Protein AF-A0A7K2KPL4-F1 (afdb_monomer)

pLDDT: mean 87.32, std 8.83, range [61.44, 96.62]

Radius of gyration: 14.64 Å; Cα contacts (8 Å, |Δi|>4): 51; chains: 1; bounding box: 37×28×40 Å

Secondary structure (DSSP, 8-state):
----SEEEE--SHHHHHHHHHHTSPPTTPPPPPEEEE-PPSSTTSPPP-----PPSS--

Mean predicted aligned error: 5.9 Å

Sequence (59 aa):
MPQSDVAIVGGGAAGLSLAWRLLDPPAGVPAPSVVLVDAPPGPLRPPHRTWCYWEEGPG

Solvent-accessible surface area (backbone atoms only — not comparable to full-atom values): 4072 Å² total; per-residue (Å²): 128,84,92,52,81,40,80,41,81,40,7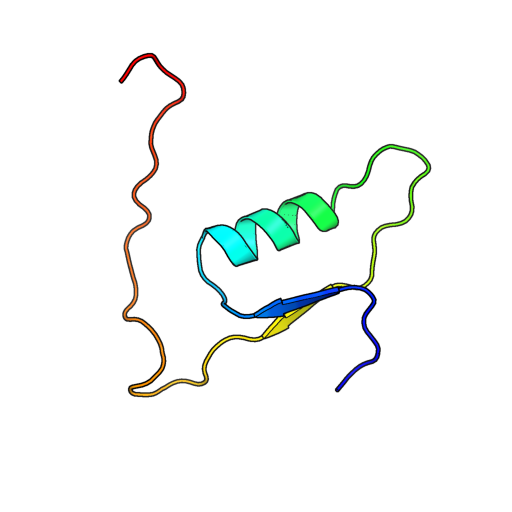7,47,73,68,39,48,53,49,53,55,52,47,70,61,49,61,91,96,48,82,58,66,48,74,42,81,45,55,68,62,93,54,94,81,30,79,75,94,69,81,85,85,80,78,77,94,70,95,124

Structure (mmCIF, N/CA/C/O backbone):
data_AF-A0A7K2KPL4-F1
#
_entry.id   AF-A0A7K2KPL4-F1
#
loop_
_atom_site.group_PDB
_atom_site.id
_atom_site.type_symbol
_atom_site.label_atom_id
_atom_site.label_alt_id
_atom_site.label_comp_id
_atom_site.label_asym_id
_atom_site.label_entity_id
_atom_site.label_seq_id
_atom_site.pdbx_PD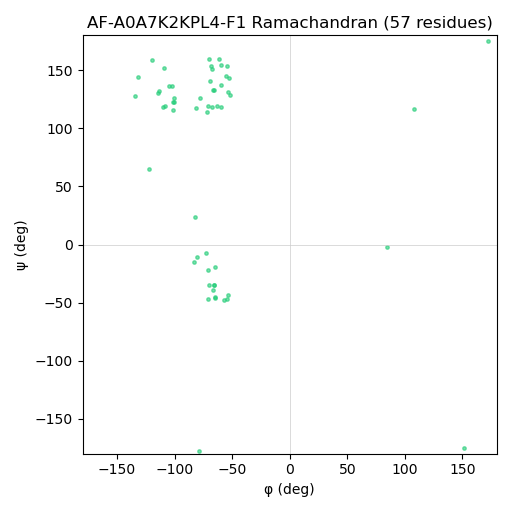B_ins_code
_atom_site.Cartn_x
_atom_site.Cartn_y
_atom_site.Cartn_z
_atom_site.occupancy
_atom_site.B_iso_or_equiv
_atom_site.auth_seq_id
_atom_site.auth_comp_id
_atom_site.auth_asym_id
_atom_site.auth_atom_id
_atom_site.pdbx_PDB_model_num
ATOM 1 N N . MET A 1 1 ? -16.605 -4.560 -6.399 1.00 61.44 1 MET A N 1
ATOM 2 C CA . MET A 1 1 ? -15.415 -4.232 -5.584 1.00 61.44 1 MET A CA 1
ATOM 3 C C . MET A 1 1 ? -15.804 -4.423 -4.129 1.00 61.44 1 MET A C 1
ATOM 5 O O . MET A 1 1 ? -16.963 -4.137 -3.836 1.00 61.44 1 MET A O 1
ATOM 9 N N . PRO A 1 2 ? -14.934 -4.965 -3.256 1.00 71.62 2 PRO A N 1
ATOM 10 C CA . PRO A 1 2 ? -15.219 -4.958 -1.822 1.00 71.62 2 PRO A CA 1
ATOM 11 C C . PRO A 1 2 ? -15.535 -3.521 -1.388 1.00 71.62 2 PRO A C 1
ATOM 13 O O . PRO A 1 2 ? -14.964 -2.577 -1.936 1.00 71.62 2 PRO A O 1
ATOM 16 N N . GLN A 1 3 ? -16.480 -3.353 -0.466 1.00 87.69 3 GLN A N 1
ATOM 17 C CA . GLN A 1 3 ? -16.758 -2.042 0.110 1.00 87.69 3 GLN A CA 1
ATOM 18 C C . GLN A 1 3 ? -15.541 -1.644 0.952 1.00 87.69 3 GLN A C 1
ATOM 20 O O . GLN A 1 3 ? -15.176 -2.369 1.875 1.00 87.69 3 GLN A O 1
ATOM 25 N N . SER A 1 4 ? -14.886 -0.545 0.585 1.00 93.56 4 SER A N 1
ATOM 26 C CA . SER A 1 4 ? -13.712 -0.006 1.274 1.00 93.56 4 SER A CA 1
ATOM 27 C C . SER A 1 4 ? -13.891 1.485 1.507 1.00 93.56 4 SER A C 1
ATOM 29 O O . SER A 1 4 ? -14.406 2.176 0.625 1.00 93.56 4 SER A O 1
ATOM 31 N N . ASP A 1 5 ? -13.398 1.982 2.633 1.00 95.12 5 ASP A N 1
ATOM 32 C CA . ASP A 1 5 ? -13.393 3.413 2.943 1.00 95.12 5 ASP A CA 1
ATOM 33 C C . ASP A 1 5 ? -12.398 4.164 2.046 1.00 95.12 5 ASP A C 1
ATOM 35 O O . ASP A 1 5 ? -12.657 5.293 1.628 1.00 95.12 5 ASP A O 1
ATOM 39 N N . VAL A 1 6 ? -11.271 3.521 1.706 1.00 95.75 6 VAL A N 1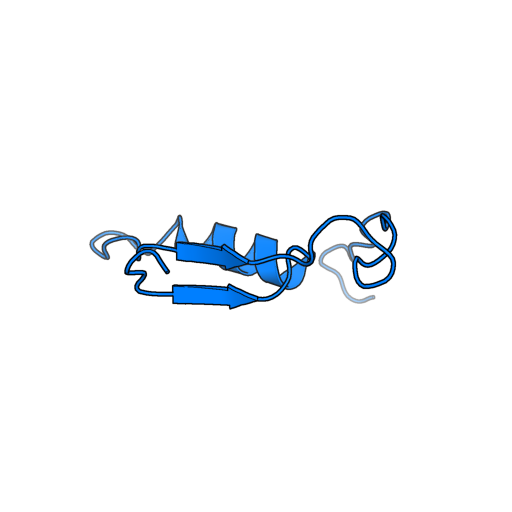
ATOM 40 C CA . VAL A 1 6 ? -10.228 4.089 0.841 1.00 95.75 6 VAL A CA 1
ATOM 41 C C . VAL A 1 6 ? -9.774 3.077 -0.209 1.00 95.75 6 VAL A C 1
ATOM 43 O O . VAL A 1 6 ? -9.357 1.964 0.112 1.00 95.75 6 VAL A O 1
ATOM 46 N N . ALA A 1 7 ? -9.783 3.497 -1.475 1.00 96.62 7 ALA A N 1
ATOM 47 C CA . ALA A 1 7 ? -9.166 2.770 -2.579 1.00 96.62 7 ALA A CA 1
ATOM 48 C C . ALA A 1 7 ? -7.907 3.504 -3.061 1.00 96.62 7 ALA A C 1
ATOM 50 O O . ALA A 1 7 ? -7.980 4.644 -3.522 1.00 96.62 7 ALA A O 1
ATOM 51 N N . ILE A 1 8 ? -6.754 2.842 -2.973 1.00 96.19 8 ILE A N 1
ATOM 52 C CA . ILE A 1 8 ? -5.467 3.352 -3.454 1.00 96.19 8 ILE A CA 1
ATOM 53 C C . ILE A 1 8 ? -5.170 2.701 -4.803 1.00 96.19 8 ILE A C 1
ATOM 55 O O . ILE A 1 8 ? -5.102 1.477 -4.901 1.00 96.19 8 ILE A O 1
ATOM 59 N N . VAL A 1 9 ? -4.974 3.512 -5.842 1.00 94.44 9 VAL A N 1
ATOM 60 C CA . VAL A 1 9 ? -4.634 3.033 -7.188 1.00 94.44 9 VAL A CA 1
ATOM 61 C C . VAL A 1 9 ? -3.136 3.213 -7.430 1.00 94.44 9 VAL A C 1
ATOM 63 O O . VAL A 1 9 ? -2.638 4.335 -7.480 1.00 94.44 9 VAL A O 1
ATOM 66 N N . GLY A 1 10 ? -2.433 2.095 -7.602 1.00 90.62 10 GLY A N 1
ATOM 67 C CA . GLY A 1 10 ? -0.998 2.010 -7.861 1.00 90.62 10 GLY A CA 1
ATOM 68 C C . GLY A 1 10 ? -0.204 1.483 -6.664 1.00 90.62 10 GLY A C 1
ATOM 69 O O . GLY A 1 10 ? -0.094 2.146 -5.633 1.00 90.62 10 GLY A O 1
ATOM 70 N N . GLY A 1 11 ? 0.433 0.321 -6.836 1.00 89.81 11 GLY A N 1
ATOM 71 C CA . GLY A 1 11 ? 1.270 -0.346 -5.825 1.00 89.81 11 GLY A CA 1
ATOM 72 C C . GLY A 1 11 ? 2.707 0.177 -5.720 1.00 89.81 11 GLY A C 1
ATOM 73 O O . GLY A 1 11 ? 3.604 -0.553 -5.309 1.00 89.81 11 GLY A O 1
ATOM 74 N N . GLY A 1 12 ? 2.955 1.422 -6.134 1.00 87.38 12 GLY A N 1
ATOM 75 C CA . GLY A 1 12 ? 4.276 2.047 -6.051 1.00 87.38 12 GLY A CA 1
ATOM 76 C C . GLY A 1 12 ? 4.609 2.560 -4.646 1.00 87.38 12 GLY A C 1
ATOM 77 O O . GLY A 1 12 ? 3.805 2.459 -3.721 1.00 87.38 12 GLY A O 1
ATOM 78 N N . ALA A 1 13 ? 5.778 3.190 -4.497 1.00 87.19 13 ALA A N 1
ATOM 79 C CA . ALA A 1 13 ? 6.255 3.708 -3.211 1.00 87.19 13 ALA A CA 1
ATOM 80 C C . ALA A 1 13 ? 5.242 4.640 -2.520 1.00 87.19 13 ALA A C 1
ATOM 82 O O . ALA A 1 13 ? 4.990 4.486 -1.329 1.00 87.19 13 ALA A O 1
ATOM 83 N N . ALA A 1 14 ? 4.613 5.560 -3.262 1.00 90.12 14 ALA A N 1
ATOM 84 C CA . ALA A 1 14 ? 3.609 6.473 -2.713 1.00 90.12 14 ALA A CA 1
ATOM 85 C C . ALA A 1 14 ? 2.351 5.734 -2.226 1.00 90.12 14 ALA A C 1
ATOM 87 O O . ALA A 1 14 ? 1.892 5.979 -1.113 1.00 90.12 14 ALA A O 1
ATOM 88 N N . GLY A 1 15 ? 1.828 4.802 -3.029 1.00 93.56 15 GLY A N 1
ATOM 89 C CA . GLY A 1 15 ? 0.630 4.033 -2.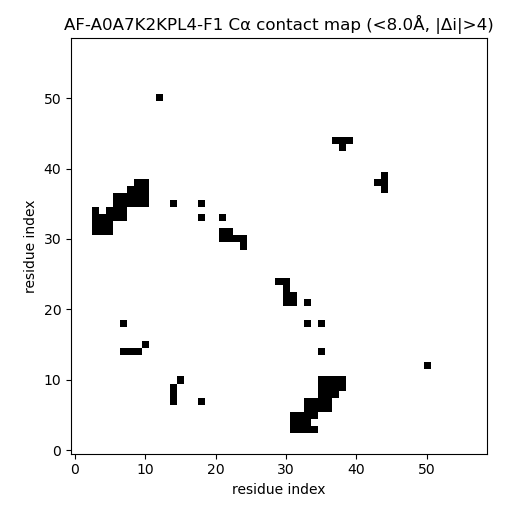689 1.00 93.56 15 GLY A CA 1
ATOM 90 C C . GLY A 1 15 ? 0.838 3.136 -1.472 1.00 93.56 15 GLY A C 1
ATOM 91 O O . GLY A 1 15 ? 0.030 3.159 -0.547 1.00 93.56 15 GLY A O 1
ATOM 92 N N . LEU A 1 16 ? 1.964 2.417 -1.418 1.00 92.19 16 LEU A N 1
ATOM 93 C CA . LEU A 1 16 ? 2.324 1.586 -0.264 1.00 92.19 16 LEU A CA 1
ATOM 94 C C . LEU A 1 16 ? 2.611 2.425 0.987 1.00 92.19 16 LEU A C 1
ATOM 96 O O . LEU A 1 16 ? 2.184 2.061 2.078 1.00 92.19 16 LEU A O 1
ATOM 100 N N . SER A 1 17 ? 3.271 3.575 0.837 1.00 92.44 17 SER A N 1
ATOM 101 C CA . SER A 1 17 ? 3.534 4.496 1.952 1.00 92.44 17 SER A CA 1
ATOM 102 C C . SER A 1 17 ? 2.261 5.121 2.520 1.00 92.44 17 SER A C 1
ATOM 104 O O . SER A 1 17 ? 2.186 5.382 3.722 1.00 92.44 17 SER A O 1
ATOM 106 N N . LEU A 1 18 ? 1.275 5.400 1.665 1.00 95.50 18 LEU A N 1
ATOM 107 C CA . LEU A 1 18 ? -0.036 5.878 2.091 1.00 95.50 18 LEU A CA 1
ATOM 108 C C . LEU A 1 18 ? -0.816 4.764 2.789 1.00 95.50 18 LEU A C 1
ATOM 110 O O . LEU A 1 18 ? -1.331 4.993 3.879 1.00 95.50 18 LEU A O 1
ATOM 114 N N . ALA A 1 19 ? -0.852 3.562 2.203 1.00 95.62 19 ALA A N 1
ATOM 115 C CA . ALA A 1 19 ? -1.481 2.397 2.821 1.00 95.62 19 ALA A CA 1
ATOM 116 C C . ALA A 1 19 ? -0.909 2.148 4.223 1.00 95.62 19 ALA A C 1
ATOM 118 O O . ALA A 1 19 ? -1.669 2.026 5.175 1.00 95.62 19 ALA A O 1
ATOM 119 N N . TRP A 1 20 ? 0.420 2.176 4.363 1.00 93.88 20 TRP A N 1
ATOM 120 C CA . TRP A 1 20 ? 1.105 2.015 5.645 1.00 93.88 20 TRP A CA 1
ATOM 121 C C . TRP A 1 20 ? 0.664 3.045 6.692 1.00 93.88 20 TRP A C 1
ATOM 123 O O . TRP A 1 20 ? 0.315 2.672 7.804 1.00 93.88 20 TRP A O 1
ATOM 133 N N . ARG A 1 21 ? 0.617 4.336 6.335 1.00 94.00 21 ARG A N 1
ATOM 134 C CA . ARG A 1 21 ? 0.188 5.397 7.266 1.00 94.00 21 ARG A CA 1
ATOM 135 C C . ARG A 1 21 ? -1.281 5.285 7.664 1.00 94.00 21 ARG A C 1
ATOM 137 O O . ARG A 1 21 ? -1.626 5.608 8.790 1.00 94.00 21 ARG A O 1
ATOM 144 N N . LEU A 1 22 ? -2.148 4.841 6.755 1.00 95.31 22 LEU A N 1
ATOM 145 C CA . LEU A 1 22 ? -3.570 4.654 7.055 1.00 95.31 22 LEU A CA 1
ATOM 146 C C . LEU A 1 22 ? -3.825 3.469 7.996 1.00 95.31 22 LEU A C 1
ATOM 148 O O . LEU A 1 22 ? -4.857 3.443 8.660 1.00 95.31 22 LEU A O 1
ATOM 152 N N . LEU A 1 23 ? -2.896 2.513 8.075 1.00 91.19 23 LEU A N 1
ATOM 153 C CA . LEU A 1 23 ? -2.961 1.393 9.016 1.00 91.19 23 LEU A CA 1
ATOM 154 C C . LEU A 1 23 ? -2.500 1.761 10.435 1.00 91.19 23 LEU A C 1
ATOM 156 O O . LEU A 1 23 ? -2.722 0.972 11.350 1.00 91.19 23 LEU A O 1
ATOM 160 N N . ASP A 1 24 ? -1.906 2.943 10.623 1.00 93.81 24 ASP A N 1
ATOM 161 C CA . ASP A 1 24 ? -1.438 3.453 11.917 1.00 93.81 24 ASP A CA 1
ATOM 162 C C . ASP A 1 24 ? -2.096 4.807 12.254 1.00 93.81 24 ASP A C 1
ATOM 164 O O . ASP A 1 24 ? -1.446 5.858 12.255 1.00 93.81 24 ASP A O 1
ATOM 168 N N . PRO A 1 25 ? -3.426 4.832 12.456 1.00 92.25 25 PRO A N 1
ATOM 169 C CA . PRO A 1 25 ? -4.124 6.061 12.797 1.00 92.25 25 PRO A CA 1
ATOM 170 C C . PRO A 1 25 ? -3.787 6.524 14.230 1.00 92.25 25 PRO A C 1
ATOM 172 O O . PRO A 1 25 ? -3.396 5.718 15.079 1.00 92.25 25 PRO A O 1
ATOM 175 N N . PRO A 1 26 ? -4.003 7.814 14.555 1.00 93.94 26 PRO A N 1
ATOM 176 C CA . PRO A 1 26 ? -3.850 8.315 15.918 1.00 93.94 26 PRO A CA 1
ATOM 177 C C . PRO A 1 26 ? -4.690 7.537 16.940 1.00 93.94 26 PRO A C 1
ATOM 179 O O . PRO A 1 26 ? -5.763 7.018 16.628 1.00 93.94 26 PRO A O 1
ATOM 182 N N . ALA A 1 27 ? -4.243 7.521 18.198 1.00 94.19 27 ALA A N 1
ATOM 183 C CA . ALA A 1 27 ? -4.961 6.850 19.278 1.00 94.19 27 ALA A CA 1
ATOM 1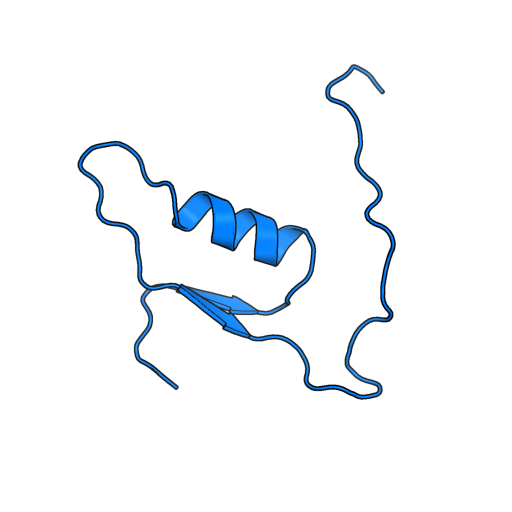84 C C . ALA A 1 27 ? -6.427 7.317 19.373 1.00 94.19 27 ALA A C 1
ATOM 186 O O . ALA A 1 27 ? -6.717 8.512 19.400 1.00 94.19 27 ALA A O 1
ATOM 187 N N . GLY A 1 28 ? -7.352 6.355 19.444 1.00 94.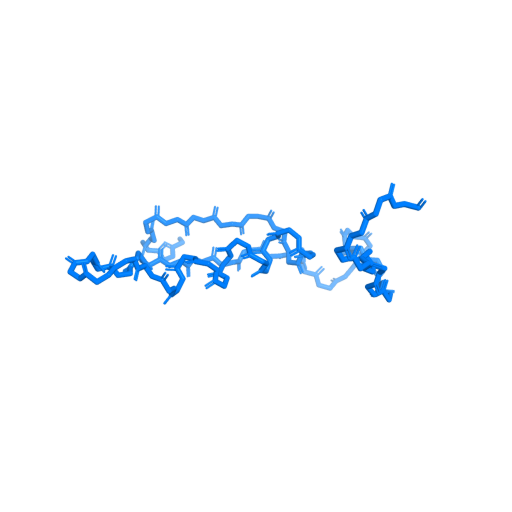44 28 GLY A N 1
ATOM 188 C CA . GLY A 1 28 ? -8.794 6.617 19.490 1.00 94.44 28 GLY A CA 1
ATOM 189 C C . GLY A 1 28 ? -9.455 6.821 18.123 1.00 94.44 28 GLY A C 1
ATOM 190 O O . GLY A 1 28 ? -10.676 6.960 18.070 1.00 94.44 28 GLY A O 1
ATOM 191 N N . V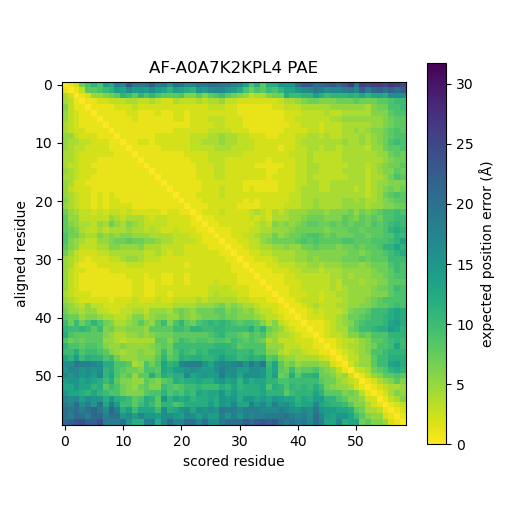AL A 1 29 ? -8.692 6.795 17.026 1.00 93.50 29 VAL A N 1
ATOM 192 C CA . VAL A 1 29 ? -9.222 6.830 15.658 1.00 93.50 29 VAL A CA 1
ATOM 193 C C . VAL A 1 29 ? -9.216 5.408 15.082 1.00 93.50 29 VAL A C 1
ATOM 195 O O . VAL A 1 29 ? -8.174 4.754 15.093 1.00 93.50 29 VAL A O 1
ATOM 198 N N . PRO A 1 30 ? -10.352 4.889 14.584 1.00 92.81 30 PRO A N 1
ATOM 199 C CA . PRO A 1 30 ? -10.376 3.582 13.939 1.00 92.81 30 PRO A CA 1
ATOM 200 C C . PRO A 1 30 ? -9.631 3.622 12.600 1.00 92.81 30 PRO A C 1
ATOM 202 O O . PRO A 1 30 ? -9.758 4.581 11.837 1.00 92.81 30 PRO A O 1
ATOM 205 N N . ALA A 1 31 ? -8.881 2.561 12.298 1.00 93.44 31 ALA A N 1
ATOM 206 C CA . ALA A 1 31 ? -8.246 2.416 10.992 1.00 93.44 31 ALA A CA 1
ATOM 207 C C . ALA A 1 31 ? -9.324 2.226 9.906 1.00 93.44 31 ALA A C 1
ATOM 209 O O . ALA A 1 31 ? -10.226 1.403 10.098 1.00 93.44 31 ALA A O 1
ATOM 210 N N . PRO A 1 32 ? -9.255 2.953 8.775 1.00 95.06 32 PRO A N 1
ATOM 211 C CA . PRO A 1 32 ? -10.160 2.733 7.658 1.00 95.06 32 PRO A CA 1
ATOM 212 C C . PRO A 1 32 ? -9.885 1.382 6.992 1.00 95.06 32 PRO A C 1
ATOM 214 O O . PRO A 1 32 ? -8.757 0.883 6.976 1.00 95.06 32 PRO A O 1
ATOM 217 N N . SER A 1 33 ? -10.904 0.811 6.360 1.00 94.62 33 SER A N 1
ATOM 218 C CA . SER A 1 33 ? -10.712 -0.293 5.425 1.00 94.62 33 SER A CA 1
ATOM 219 C C . SER A 1 33 ? -10.053 0.221 4.137 1.00 94.62 33 SER A C 1
ATOM 221 O O . SER A 1 33 ? -10.591 1.078 3.432 1.00 94.62 33 SER A O 1
ATOM 223 N N . VAL A 1 34 ? -8.862 -0.298 3.827 1.00 95.56 34 VAL A N 1
ATOM 224 C CA . VAL A 1 34 ? -8.057 0.130 2.674 1.00 95.56 34 VAL A CA 1
ATOM 225 C C . VAL A 1 34 ? -7.937 -1.007 1.670 1.00 95.56 34 VAL A C 1
ATOM 227 O O . VAL A 1 34 ? -7.555 -2.121 2.029 1.00 95.56 34 VAL A O 1
ATOM 230 N N . VAL A 1 35 ? -8.206 -0.716 0.395 1.00 96.06 35 VAL A N 1
ATOM 231 C CA . VAL A 1 35 ? -7.896 -1.622 -0.716 1.00 96.06 35 VAL A CA 1
ATOM 232 C C . VAL A 1 35 ? -6.822 -1.005 -1.611 1.00 96.06 35 VAL A C 1
ATOM 234 O O . VAL A 1 35 ? -6.917 0.158 -2.005 1.00 96.06 35 VAL A O 1
ATOM 237 N N . LEU A 1 36 ? -5.795 -1.789 -1.939 1.00 93.44 36 LEU A N 1
ATOM 238 C CA . LEU A 1 36 ? -4.758 -1.416 -2.898 1.00 93.44 36 LEU A CA 1
ATOM 239 C C . LEU A 1 36 ? -5.039 -2.108 -4.230 1.00 93.44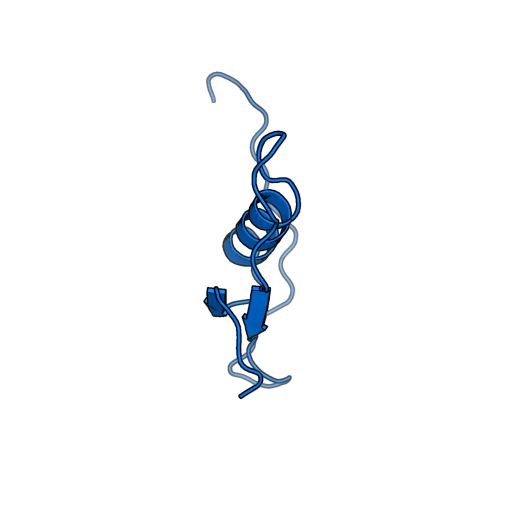 36 LEU A C 1
ATOM 241 O O . LEU A 1 36 ? -5.114 -3.335 -4.302 1.00 93.44 36 LEU A O 1
ATOM 245 N N . VAL A 1 37 ? -5.179 -1.317 -5.285 1.00 93.38 37 VAL A N 1
ATOM 246 C CA . VAL A 1 37 ? -5.393 -1.792 -6.650 1.00 93.38 37 VAL A CA 1
ATOM 247 C C . VAL A 1 37 ? -4.135 -1.503 -7.444 1.00 93.38 37 VAL A C 1
ATOM 249 O O . VAL A 1 37 ? -3.769 -0.345 -7.618 1.00 93.38 37 VAL A O 1
ATOM 252 N N . ASP A 1 38 ? -3.486 -2.544 -7.950 1.00 90.88 38 ASP A N 1
ATOM 253 C CA . ASP A 1 38 ? -2.319 -2.397 -8.814 1.00 90.88 38 ASP A CA 1
ATOM 254 C C . ASP A 1 38 ? -2.563 -3.019 -10.189 1.00 90.88 38 ASP A C 1
ATOM 256 O O . ASP A 1 38 ? -3.441 -3.872 -10.361 1.00 90.88 38 ASP A O 1
ATOM 260 N N . ALA A 1 39 ? -1.786 -2.584 -11.180 1.00 90.00 39 ALA A N 1
ATOM 261 C CA . ALA A 1 39 ? -1.892 -3.112 -12.531 1.00 90.00 39 ALA A CA 1
ATOM 262 C C . ALA A 1 39 ? -1.627 -4.630 -12.527 1.00 90.00 39 ALA A C 1
ATOM 264 O O . ALA A 1 39 ? -0.682 -5.083 -11.866 1.00 90.00 39 ALA A O 1
ATOM 265 N N . PRO A 1 40 ? -2.412 -5.440 -13.261 1.00 89.25 40 PRO A N 1
ATOM 266 C CA . PRO A 1 40 ? -2.138 -6.867 -13.395 1.00 89.25 40 PRO A CA 1
ATOM 267 C C . PRO A 1 40 ? -0.771 -7.094 -14.063 1.00 89.25 40 PRO A C 1
ATOM 269 O O . PRO A 1 40 ? -0.266 -6.193 -14.738 1.00 89.25 40 PRO A O 1
ATOM 272 N N . PRO A 1 41 ? -0.154 -8.281 -13.906 1.00 86.62 41 PRO A N 1
ATOM 273 C CA . PRO A 1 41 ? 1.062 -8.617 -14.639 1.00 86.62 41 PRO A CA 1
ATOM 274 C C . PRO A 1 41 ? 0.869 -8.384 -16.144 1.00 86.62 41 PRO A C 1
ATOM 276 O O . PRO A 1 41 ? -0.104 -8.860 -16.725 1.00 86.62 41 PRO A O 1
ATOM 279 N N . GLY A 1 42 ? 1.779 -7.640 -16.772 1.00 87.88 42 GLY A N 1
ATOM 280 C CA . GLY A 1 42 ? 1.673 -7.301 -18.187 1.00 87.88 42 GLY A CA 1
ATOM 281 C C . GLY A 1 42 ? 2.338 -5.970 -18.534 1.00 87.88 42 GLY A C 1
ATOM 282 O O . GLY A 1 42 ? 2.945 -5.341 -17.669 1.00 87.88 42 GLY A O 1
ATOM 283 N N . PRO A 1 43 ? 2.207 -5.512 -19.789 1.00 85.31 43 PRO A N 1
ATOM 284 C CA . PRO A 1 43 ? 2.899 -4.322 -20.293 1.00 85.31 43 PRO A CA 1
ATOM 285 C C . PRO A 1 43 ? 2.461 -3.017 -19.614 1.00 85.31 43 PRO A C 1
ATOM 287 O O . PRO A 1 43 ? 3.178 -2.025 -19.670 1.00 85.31 43 PRO A O 1
ATOM 290 N N . LEU A 1 44 ? 1.292 -3.016 -18.969 1.00 82.81 44 LEU A N 1
ATOM 291 C CA . LEU A 1 44 ? 0.794 -1.880 -18.193 1.00 82.81 44 LEU A CA 1
ATOM 292 C C . LEU A 1 44 ? 1.364 -1.837 -16.769 1.00 82.81 44 LEU A C 1
ATOM 294 O O . LEU A 1 44 ? 1.250 -0.808 -16.106 1.00 82.81 44 LEU A O 1
ATOM 298 N N . ARG A 1 45 ? 1.965 -2.933 -16.284 1.00 83.25 45 ARG A N 1
ATOM 299 C CA . ARG A 1 45 ? 2.631 -2.947 -14.983 1.00 83.25 45 ARG A CA 1
ATOM 300 C C . ARG A 1 45 ? 3.992 -2.262 -15.118 1.00 83.25 45 ARG A C 1
ATOM 302 O O . ARG A 1 45 ? 4.793 -2.679 -15.956 1.00 83.25 45 ARG A O 1
ATOM 309 N N . PRO A 1 46 ? 4.288 -1.248 -14.287 1.00 76.69 46 PRO A N 1
ATOM 310 C CA . PRO A 1 46 ? 5.615 -0.653 -14.257 1.00 76.69 46 PRO A CA 1
ATOM 311 C C . PRO A 1 46 ? 6.690 -1.724 -14.000 1.00 76.69 46 PRO A C 1
ATOM 313 O O . PRO A 1 46 ? 6.445 -2.656 -13.229 1.00 76.69 46 PRO A O 1
ATOM 316 N N . PRO A 1 47 ? 7.890 -1.608 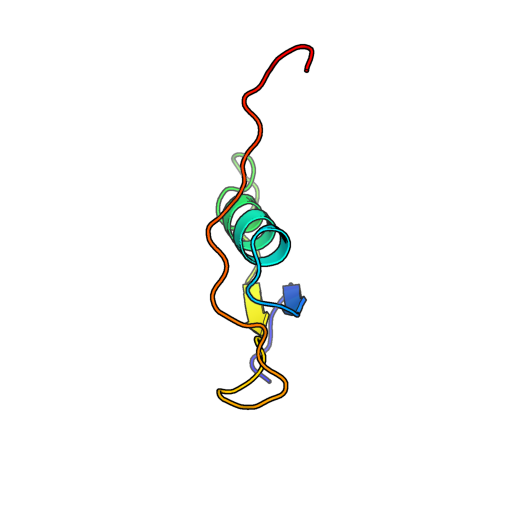-14.599 1.00 80.31 47 PRO A N 1
ATOM 317 C CA . PRO A 1 47 ? 8.985 -2.525 -14.301 1.00 80.31 47 PRO A CA 1
ATOM 318 C C . PRO A 1 47 ? 9.342 -2.467 -12.813 1.00 80.31 47 PRO A C 1
ATOM 320 O O . PRO A 1 47 ? 9.140 -1.441 -12.160 1.00 80.31 47 PRO A O 1
ATOM 323 N N . HIS A 1 48 ? 9.912 -3.550 -12.281 1.00 76.12 48 HIS A N 1
ATOM 324 C CA . HIS A 1 48 ? 10.417 -3.561 -10.911 1.00 76.12 48 HIS A CA 1
ATOM 325 C C . HIS A 1 48 ? 11.494 -2.478 -10.758 1.00 76.12 48 HIS A C 1
ATOM 327 O O . HIS A 1 48 ? 12.514 -2.510 -11.447 1.00 76.12 48 HIS A O 1
ATOM 333 N N . ARG A 1 49 ? 11.264 -1.497 -9.882 1.00 72.44 49 ARG A N 1
ATOM 334 C CA . ARG A 1 49 ? 12.221 -0.419 -9.604 1.00 72.44 49 ARG A CA 1
ATOM 335 C C . ARG A 1 49 ? 12.876 -0.666 -8.256 1.00 72.44 49 ARG A C 1
ATOM 337 O O . ARG A 1 49 ? 12.197 -0.987 -7.285 1.00 72.44 49 ARG A O 1
ATOM 344 N N . THR A 1 50 ? 14.188 -0.477 -8.192 1.00 71.56 50 THR A N 1
ATOM 345 C CA . THR A 1 50 ? 14.884 -0.283 -6.919 1.00 71.56 50 THR A CA 1
ATOM 346 C C . THR A 1 50 ? 14.402 1.031 -6.316 1.00 71.56 50 THR A C 1
ATOM 348 O O . THR A 1 50 ? 14.273 2.031 -7.025 1.00 71.56 50 THR A O 1
ATOM 351 N N . TRP A 1 51 ? 14.067 1.031 -5.030 1.00 72.94 51 TRP A N 1
ATOM 352 C CA . TRP A 1 51 ? 13.598 2.236 -4.358 1.00 72.94 51 TRP A CA 1
ATOM 353 C C . TRP A 1 51 ? 14.780 3.188 -4.183 1.00 72.94 51 TRP A C 1
ATOM 355 O O . TRP A 1 51 ? 15.718 2.878 -3.455 1.00 72.94 51 TRP A O 1
ATOM 365 N N . CYS A 1 52 ? 14.740 4.338 -4.852 1.00 73.25 52 CYS A N 1
ATOM 366 C CA . CYS A 1 52 ? 15.599 5.455 -4.484 1.00 73.25 52 CYS A CA 1
ATOM 367 C C . CYS A 1 52 ? 14.925 6.156 -3.307 1.00 73.25 52 CYS A C 1
ATOM 369 O O . CYS A 1 52 ? 13.802 6.645 -3.448 1.00 73.25 52 CYS A O 1
ATOM 371 N N . TYR A 1 53 ? 15.585 6.168 -2.157 1.00 73.12 53 TYR A N 1
ATOM 372 C CA . TYR A 1 53 ? 15.188 6.997 -1.031 1.00 73.12 53 TYR A CA 1
ATOM 373 C C . TYR A 1 53 ? 16.211 8.117 -0.871 1.00 73.12 53 TYR A C 1
ATOM 375 O O . TYR A 1 53 ? 17.373 7.971 -1.248 1.00 73.12 53 TYR A O 1
ATOM 383 N N . TRP A 1 54 ? 15.749 9.234 -0.332 1.00 74.88 54 TRP A N 1
ATOM 384 C CA . TRP A 1 54 ? 16.614 10.303 0.137 1.00 74.88 54 TRP A CA 1
ATOM 385 C C . TRP A 1 54 ? 16.667 10.194 1.654 1.00 74.88 54 TRP A C 1
ATOM 387 O O . TRP A 1 54 ? 15.637 9.937 2.283 1.00 74.88 54 TRP A O 1
ATOM 397 N N . GLU A 1 55 ? 17.854 10.335 2.232 1.00 80.00 55 GLU A N 1
ATOM 398 C CA . GLU A 1 55 ? 17.975 10.484 3.679 1.00 80.00 55 GLU A CA 1
ATOM 399 C C . GLU A 1 55 ? 17.367 11.823 4.106 1.00 80.00 55 GLU A C 1
ATOM 401 O O . GLU A 1 55 ? 17.348 12.789 3.339 1.00 80.00 55 GLU A O 1
ATOM 406 N N . GLU A 1 56 ? 16.853 11.884 5.332 1.00 82.88 56 GLU A N 1
ATOM 407 C CA . GLU A 1 56 ? 16.490 13.169 5.920 1.00 82.88 56 GLU A CA 1
ATOM 408 C C . GLU A 1 56 ? 17.763 14.014 6.066 1.00 82.88 56 GLU A C 1
ATOM 410 O O . GLU A 1 56 ? 18.712 13.625 6.744 1.00 82.88 56 GLU A O 1
ATOM 415 N N . GLY A 1 57 ? 17.807 15.166 5.399 1.00 79.81 57 GLY A N 1
ATOM 416 C CA . GLY A 1 57 ? 18.998 16.004 5.356 1.00 79.81 57 GLY A CA 1
ATOM 417 C C . GLY A 1 57 ? 18.860 17.167 4.373 1.00 79.81 57 GLY A C 1
ATOM 418 O O . GLY A 1 57 ? 17.846 17.275 3.682 1.00 79.81 57 GLY A O 1
ATOM 419 N N . PRO A 1 58 ? 19.856 18.065 4.311 1.00 77.75 58 PRO A N 1
ATOM 420 C CA . PRO A 1 58 ? 19.783 19.285 3.505 1.00 77.75 58 PRO A CA 1
ATOM 421 C C . PRO A 1 58 ? 19.887 19.069 1.983 1.00 77.75 58 PRO A C 1
ATOM 423 O O . PRO A 1 58 ? 19.659 20.028 1.246 1.00 77.75 58 PRO A O 1
ATOM 426 N N . GLY A 1 59 ? 20.182 17.848 1.519 1.00 66.56 59 GLY A N 1
ATOM 427 C CA . GLY A 1 59 ? 20.456 17.544 0.110 1.00 66.56 59 GLY A CA 1
ATOM 428 C C . GLY A 1 59 ? 21.942 17.545 -0.195 1.00 66.56 59 GLY A C 1
ATOM 429 O O . GLY A 1 59 ? 22.545 18.640 -0.183 1.00 66.56 59 GLY A O 1
#

Foldseek 3Di:
DPDWPEEQEAPDPVSVVVVVVLCPDPPPDDRTGYDYHYDDPDPPHDPDDDDDDDPPDDD